Protein AF-A0A929SFW1-F1 (afdb_monomer)

Nearest PDB structures (foldseek):
  9asp-assembly1_B  TM=5.130E-01  e=1.732E+00  Homo sapiens
  8dg5-assembly1_K  TM=3.786E-01  e=1.524E+00  Drosophila melanogaster
  9asm-assembly1_B  TM=4.778E-01  e=4.512E+00  Homo sapiens
  2ljh-assembly1_A  TM=3.776E-01  e=5.126E+00  Drosophila melanogaster
  2l33-assembly1_A  TM=3.850E-01  e=9.704E+00  Homo sapiens

Foldseek 3Di:
DPPPPQDDWDKDWDFDDQDPNFTWGKIATPVVRDMDTDPGPVRVVVVVVVVSVVVVVVPPPPPDPPPDDDD

Mean predicted aligned error: 11.32 Å

pLDDT: mean 79.5, std 18.81, range [44.0, 97.44]

Structure (mmCIF, N/CA/C/O backbone):
data_AF-A0A929SFW1-F1
#
_entry.id   AF-A0A929SFW1-F1
#
loop_
_atom_site.group_PDB
_atom_site.id
_atom_site.type_symbol
_atom_site.label_atom_id
_atom_site.label_alt_id
_atom_site.label_comp_id
_atom_site.label_asym_id
_atom_site.label_entity_id
_atom_site.label_seq_id
_atom_site.pdbx_PDB_ins_code
_atom_site.Cartn_x
_atom_site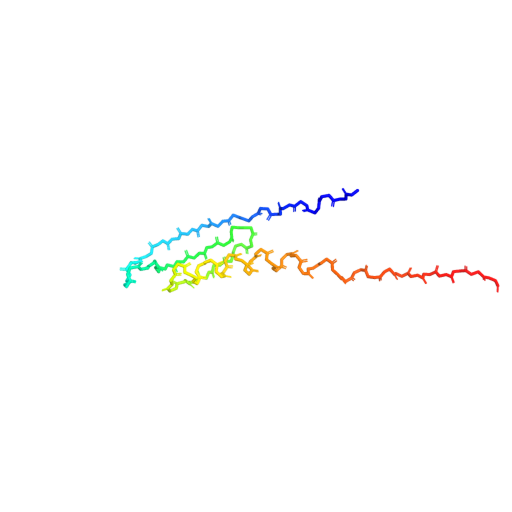.Cartn_y
_atom_site.Cartn_z
_atom_site.occupancy
_atom_site.B_iso_or_equiv
_atom_site.auth_seq_id
_atom_site.auth_comp_id
_atom_site.a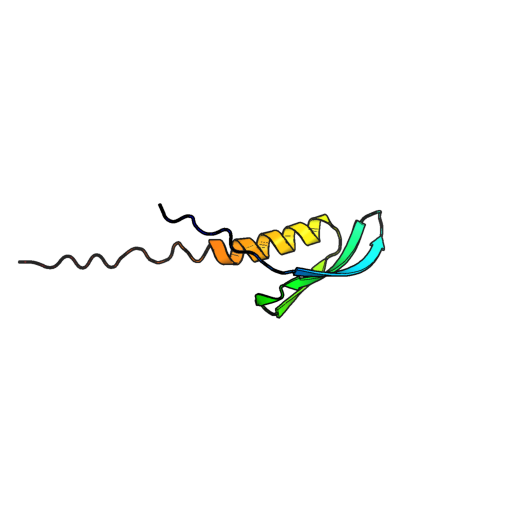uth_asym_id
_atom_site.auth_atom_id
_atom_site.pdbx_PDB_model_num
ATOM 1 N N . MET A 1 1 ? -22.280 -21.689 11.219 1.00 46.03 1 MET A N 1
ATOM 2 C CA . MET A 1 1 ? -20.976 -21.488 10.563 1.00 46.03 1 MET A CA 1
ATOM 3 C C . MET A 1 1 ? -20.826 -19.996 10.402 1.00 46.03 1 MET A C 1
ATOM 5 O O . MET A 1 1 ? -21.476 -19.433 9.534 1.00 46.03 1 MET A O 1
ATOM 9 N N . GLU A 1 2 ? -20.113 -19.346 11.315 1.00 47.75 2 GLU A N 1
ATOM 10 C CA . GLU A 1 2 ? -19.785 -17.934 11.144 1.00 47.75 2 GLU A CA 1
ATOM 11 C C . GLU A 1 2 ? -18.870 -17.825 9.929 1.00 47.75 2 GLU A C 1
ATOM 13 O O . GLU A 1 2 ? -17.742 -18.319 9.928 1.00 47.75 2 GLU A O 1
ATOM 18 N N . GLU A 1 3 ? -19.379 -17.229 8.855 1.00 51.75 3 GLU A N 1
ATOM 19 C CA . GLU A 1 3 ? -18.516 -16.687 7.820 1.00 51.75 3 GLU A CA 1
ATOM 20 C C . GLU A 1 3 ? -17.653 -15.636 8.524 1.00 51.75 3 GLU A C 1
ATOM 22 O O . GLU A 1 3 ? -18.148 -14.557 8.851 1.00 51.75 3 GLU A O 1
ATOM 27 N N . LYS A 1 4 ? -16.388 -15.965 8.837 1.00 57.00 4 LYS A N 1
ATOM 28 C CA . LYS A 1 4 ? -15.386 -14.972 9.248 1.00 57.00 4 LYS A CA 1
ATOM 29 C C . LYS A 1 4 ? -15.325 -13.951 8.114 1.00 57.00 4 LYS A C 1
ATOM 31 O O . LYS A 1 4 ? -14.664 -14.180 7.103 1.00 57.00 4 LYS A O 1
ATOM 36 N N . GLY A 1 5 ? -16.123 -12.891 8.238 1.00 56.41 5 GLY A N 1
ATOM 37 C CA . GLY A 1 5 ? -16.351 -11.931 7.173 1.00 56.41 5 GLY A CA 1
ATOM 38 C C . GLY A 1 5 ? -15.011 -11.386 6.718 1.00 56.41 5 GLY A C 1
ATOM 39 O O . GLY A 1 5 ? -14.237 -10.899 7.541 1.00 56.41 5 GLY A O 1
ATOM 40 N N . ILE A 1 6 ? -14.728 -11.504 5.419 1.00 59.72 6 ILE A N 1
ATOM 41 C CA . ILE A 1 6 ? -13.533 -10.925 4.807 1.00 59.72 6 ILE A CA 1
ATOM 42 C C . ILE A 1 6 ? -13.521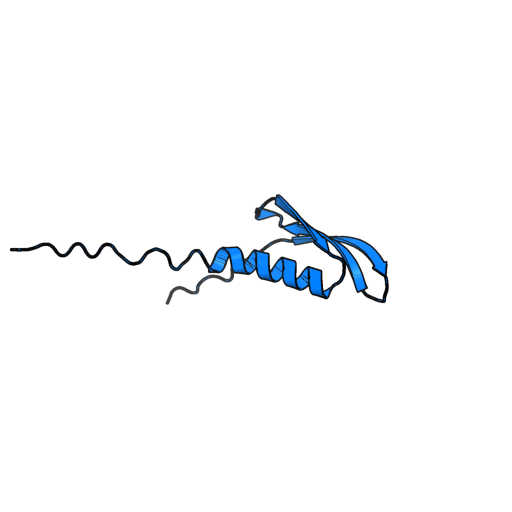 -9.450 5.196 1.00 59.72 6 ILE A C 1
ATOM 44 O O . ILE A 1 6 ? -14.378 -8.672 4.771 1.00 59.72 6 ILE A O 1
ATOM 48 N N . GLN A 1 7 ? -12.601 -9.073 6.080 1.00 67.88 7 GLN A N 1
ATOM 49 C CA . GLN A 1 7 ? -12.592 -7.724 6.604 1.00 67.88 7 GLN A CA 1
ATOM 50 C C . GLN A 1 7 ? -11.879 -6.821 5.604 1.00 67.88 7 GLN A C 1
ATOM 52 O O . GLN A 1 7 ? -10.663 -6.885 5.438 1.00 67.88 7 GLN A O 1
ATOM 57 N N . ASN A 1 8 ? -12.660 -5.987 4.924 1.00 78.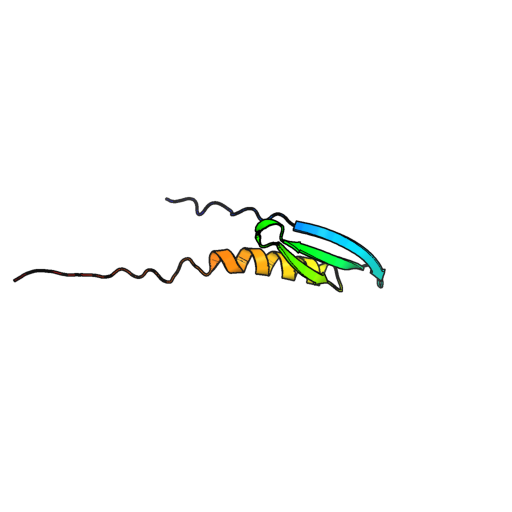56 8 ASN A N 1
ATOM 58 C CA . ASN A 1 8 ? -12.148 -5.046 3.936 1.00 78.56 8 ASN A CA 1
ATOM 59 C C . ASN A 1 8 ? -11.167 -4.053 4.591 1.00 78.56 8 ASN A C 1
ATOM 61 O O . ASN A 1 8 ? -11.420 -3.557 5.692 1.00 78.56 8 ASN A O 1
ATOM 65 N N . GLY A 1 9 ? -10.061 -3.755 3.905 1.00 88.88 9 GLY A N 1
ATOM 66 C CA . GLY A 1 9 ? -9.118 -2.698 4.276 1.00 88.88 9 GLY A CA 1
ATOM 67 C C . GLY A 1 9 ? -9.007 -1.658 3.166 1.00 88.88 9 GLY A C 1
ATOM 68 O O . GLY A 1 9 ? -8.855 -2.020 1.998 1.00 88.88 9 GLY A O 1
ATOM 69 N N . THR A 1 10 ? -9.077 -0.373 3.519 1.00 93.81 10 THR A N 1
ATOM 70 C CA . THR A 1 10 ? -9.011 0.728 2.553 1.00 93.81 10 THR A CA 1
ATOM 71 C C . THR A 1 10 ? -7.610 1.321 2.527 1.00 93.81 10 THR A C 1
ATOM 73 O O . THR A 1 10 ? -7.091 1.809 3.535 1.00 93.81 10 THR A O 1
ATOM 76 N N . PHE A 1 11 ? -6.992 1.331 1.348 1.00 96.06 11 PHE A N 1
ATOM 77 C CA . PHE A 1 11 ? -5.641 1.853 1.163 1.00 96.06 11 PHE A CA 1
ATOM 78 C C . PHE A 1 11 ? -5.633 3.041 0.205 1.00 96.06 11 PHE A C 1
ATOM 80 O O . PHE A 1 11 ? -6.200 2.986 -0.882 1.00 96.06 11 PHE A O 1
ATOM 87 N N . ILE A 1 12 ? -4.926 4.099 0.595 1.00 97.31 12 ILE A N 1
ATOM 88 C CA . ILE A 1 12 ? -4.612 5.243 -0.263 1.00 97.31 12 ILE A CA 1
ATOM 89 C C . ILE A 1 12 ? -3.161 5.085 -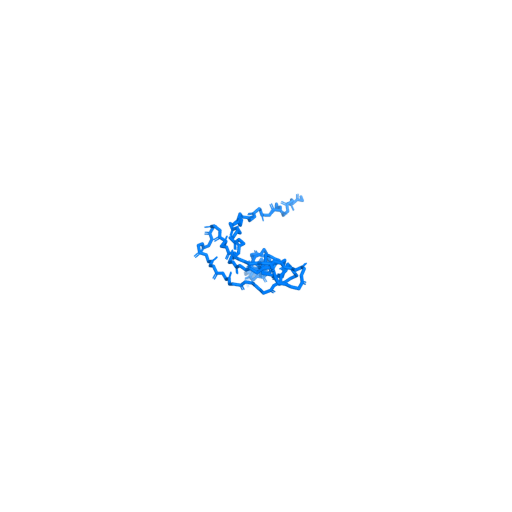0.718 1.00 97.31 12 ILE A C 1
ATOM 91 O O . ILE A 1 12 ? -2.253 5.062 0.117 1.00 97.31 12 ILE A O 1
ATOM 95 N N . VAL A 1 13 ? -2.942 4.969 -2.029 1.00 96.75 13 VAL A N 1
ATOM 96 C CA . VAL A 1 13 ? -1.611 4.795 -2.629 1.00 96.75 13 VAL A CA 1
ATOM 97 C C . VAL A 1 13 ? -1.212 6.065 -3.372 1.00 96.75 13 VAL A C 1
ATOM 99 O O . VAL A 1 13 ? -1.845 6.456 -4.347 1.00 96.75 13 VAL A O 1
ATOM 102 N N . GLU A 1 14 ? -0.134 6.693 -2.917 1.00 97.19 14 GLU A N 1
ATOM 103 C CA . GLU A 1 14 ? 0.503 7.835 -3.565 1.00 97.19 14 GLU A CA 1
ATOM 104 C C . GLU A 1 14 ? 1.751 7.342 -4.308 1.00 97.19 14 GLU A C 1
ATOM 106 O O . GLU A 1 14 ? 2.749 6.975 -3.681 1.00 97.19 14 GLU A O 1
ATOM 111 N N . VAL A 1 15 ? 1.701 7.315 -5.642 1.00 95.81 15 VAL A N 1
ATOM 112 C CA . VAL A 1 15 ? 2.845 6.947 -6.492 1.00 95.81 15 VAL A CA 1
ATOM 113 C C . VAL A 1 15 ? 3.703 8.189 -6.721 1.00 95.81 15 VAL A C 1
ATOM 115 O O . VAL A 1 15 ? 3.226 9.178 -7.270 1.00 95.81 15 VAL A O 1
ATOM 118 N N . LYS A 1 16 ? 4.966 8.147 -6.284 1.00 92.62 16 LYS A N 1
ATOM 119 C CA . LYS A 1 16 ? 5.895 9.288 -6.354 1.00 92.62 16 LYS A CA 1
ATOM 120 C C . LYS A 1 16 ? 6.884 9.183 -7.503 1.00 92.62 16 LYS A C 1
ATOM 122 O O . LYS A 1 16 ? 7.245 10.197 -8.091 1.00 92.62 16 LYS A O 1
ATOM 127 N N . CYS A 1 17 ? 7.335 7.975 -7.810 1.00 90.94 17 CYS A N 1
ATOM 128 C CA . CYS A 1 17 ? 8.229 7.731 -8.929 1.00 90.94 17 CYS A CA 1
ATOM 129 C C . CYS A 1 17 ? 8.031 6.330 -9.508 1.00 90.94 17 CYS A C 1
ATOM 131 O O . 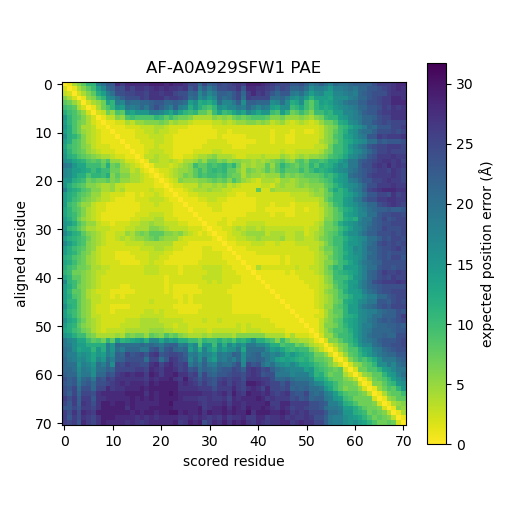CYS A 1 17 ? 7.375 5.465 -8.915 1.00 90.94 17 CYS A O 1
ATOM 133 N N . MET A 1 18 ? 8.577 6.157 -10.710 1.00 88.19 18 MET A N 1
ATOM 134 C CA . MET A 1 18 ? 8.697 4.877 -11.387 1.00 88.19 18 MET A CA 1
ATOM 135 C C . MET A 1 18 ? 10.159 4.684 -11.773 1.00 88.19 18 MET A C 1
ATOM 137 O O . MET A 1 18 ? 10.650 5.300 -12.715 1.00 88.19 18 MET A O 1
ATOM 141 N N . GLU A 1 19 ? 10.856 3.847 -11.021 1.00 84.50 19 GLU A N 1
ATOM 142 C CA . GLU A 1 19 ? 12.232 3.445 -11.296 1.00 84.50 19 GLU A CA 1
ATOM 143 C C . GLU A 1 19 ? 12.293 1.935 -11.496 1.00 84.50 19 GLU A C 1
ATOM 145 O O . GLU A 1 19 ? 11.636 1.187 -10.770 1.00 84.50 19 GLU A O 1
ATOM 150 N N . LYS A 1 20 ? 13.123 1.482 -12.446 1.00 84.38 20 LYS A N 1
ATOM 151 C CA . LYS A 1 20 ? 13.326 0.052 -12.753 1.00 84.38 20 LYS A CA 1
ATOM 152 C C . LYS A 1 20 ? 12.012 -0.681 -13.039 1.00 84.38 20 LYS A C 1
ATOM 154 O O . LYS A 1 20 ? 11.789 -1.780 -12.535 1.00 84.38 20 LYS A O 1
ATOM 159 N N . ASP A 1 21 ? 11.131 -0.020 -13.785 1.00 89.50 21 ASP A N 1
ATOM 160 C CA . ASP A 1 21 ? 9.824 -0.547 -14.183 1.00 89.50 21 ASP A CA 1
ATOM 161 C C . ASP A 1 21 ? 8.933 -0.966 -13.000 1.00 89.50 21 ASP A C 1
ATOM 163 O O . ASP A 1 21 ? 8.058 -1.822 -13.123 1.00 89.50 21 ASP A O 1
ATOM 167 N N . THR A 1 22 ? 9.130 -0.354 -11.827 1.00 94.25 22 THR A N 1
ATOM 168 C CA . THR A 1 22 ? 8.281 -0.581 -10.656 1.00 94.25 22 THR A CA 1
ATOM 169 C C . THR A 1 22 ? 7.932 0.723 -9.950 1.00 94.25 22 THR A C 1
ATOM 171 O O . THR A 1 22 ? 8.617 1.731 -10.101 1.00 94.25 22 THR A O 1
ATOM 174 N N . TRP A 1 23 ? 6.830 0.717 -9.202 1.00 93.38 23 TRP A N 1
ATOM 175 C CA . TRP A 1 23 ? 6.341 1.888 -8.482 1.00 93.38 23 TRP A CA 1
ATOM 176 C C . TRP A 1 23 ? 7.075 2.083 -7.162 1.00 93.38 23 TRP A C 1
ATOM 178 O O . TRP A 1 23 ? 7.310 1.130 -6.415 1.00 93.38 23 TRP A O 1
ATOM 188 N N . GLN A 1 24 ? 7.336 3.339 -6.826 1.00 96.06 24 GLN A N 1
ATOM 189 C CA . GLN A 1 24 ? 7.774 3.759 -5.505 1.00 96.06 24 GLN A CA 1
ATOM 190 C C . GLN A 1 24 ? 6.879 4.885 -5.010 1.00 96.06 24 GLN A C 1
ATOM 192 O O . GLN A 1 24 ? 6.407 5.730 -5.776 1.00 96.06 24 GLN A O 1
ATOM 197 N N . GLY A 1 25 ? 6.640 4.913 -3.707 1.00 97.00 25 GLY A N 1
ATOM 198 C CA . GLY A 1 25 ? 5.679 5.850 -3.163 1.00 97.00 25 GLY A CA 1
ATOM 199 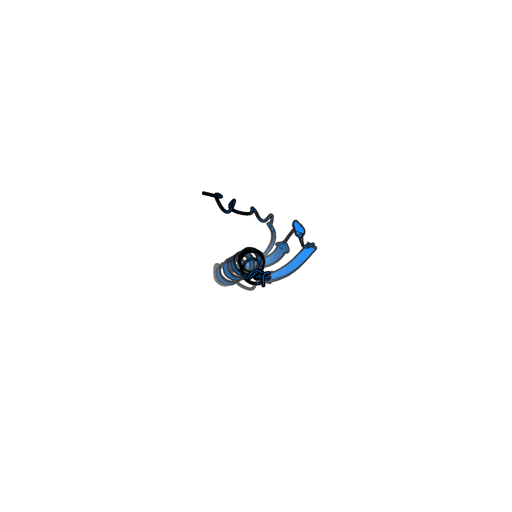C C . GLY A 1 25 ? 5.346 5.595 -1.711 1.00 97.00 25 GLY A C 1
ATOM 200 O O . GLY A 1 25 ? 6.148 5.047 -0.954 1.00 97.00 25 GLY A O 1
ATOM 201 N N . LYS A 1 26 ? 4.156 6.036 -1.321 1.00 97.44 26 LYS A N 1
ATOM 202 C CA . LYS A 1 26 ? 3.635 5.936 0.037 1.00 97.44 26 LYS A CA 1
ATOM 203 C C . LYS A 1 26 ? 2.266 5.271 0.001 1.00 97.44 26 LYS A C 1
ATOM 205 O O . LYS A 1 26 ? 1.424 5.625 -0.815 1.00 97.44 26 LYS A O 1
ATOM 210 N N . VAL A 1 27 ? 2.037 4.327 0.900 1.00 97.44 27 VAL A N 1
ATOM 211 C CA . VAL A 1 27 ? 0.724 3.728 1.139 1.00 97.44 27 VAL A CA 1
ATOM 212 C C . VAL A 1 27 ? 0.234 4.139 2.516 1.00 97.44 27 VAL A C 1
ATOM 214 O O . VAL A 1 27 ? 1.012 4.161 3.469 1.00 97.44 27 VAL A O 1
ATOM 217 N N . THR A 1 28 ? -1.044 4.487 2.618 1.00 97.06 28 THR A N 1
ATOM 218 C CA . THR A 1 28 ? -1.723 4.799 3.878 1.00 97.06 28 THR A CA 1
ATOM 219 C C . THR A 1 28 ? -2.901 3.860 4.060 1.00 97.06 28 THR A C 1
ATOM 221 O O . THR A 1 28 ? -3.775 3.802 3.200 1.00 97.06 28 THR A O 1
ATOM 224 N N . TRP A 1 29 ? -2.932 3.146 5.181 1.00 95.25 29 TRP A N 1
ATOM 225 C CA . TRP A 1 29 ? -4.098 2.400 5.624 1.00 95.25 29 TRP A CA 1
ATOM 226 C C . TRP A 1 29 ? -5.075 3.368 6.292 1.00 95.25 29 TRP A C 1
ATOM 228 O O . TRP A 1 29 ? -4.757 3.930 7.345 1.00 95.25 29 TRP A O 1
ATOM 238 N N . ALA A 1 30 ? -6.226 3.593 5.658 1.00 92.56 30 ALA A N 1
ATOM 239 C CA . ALA A 1 30 ? -7.173 4.624 6.063 1.00 92.56 30 ALA A CA 1
ATOM 240 C C . ALA A 1 30 ? -7.747 4.358 7.462 1.00 92.56 30 ALA A C 1
ATOM 242 O O . ALA A 1 30 ? -7.780 5.267 8.286 1.00 92.56 30 ALA A O 1
ATOM 243 N N . GLU A 1 31 ? -8.114 3.110 7.771 1.00 89.69 31 GLU A N 1
ATOM 244 C CA . GLU A 1 31 ? -8.764 2.758 9.038 1.00 89.69 31 GLU A CA 1
ATOM 245 C C . GLU A 1 31 ? -7.837 2.909 10.251 1.00 89.69 31 GLU A C 1
ATOM 247 O O . GLU A 1 31 ? -8.286 3.311 11.322 1.00 89.69 31 GLU A O 1
ATOM 252 N N . LYS A 1 32 ? -6.539 2.610 10.102 1.00 87.69 32 LYS A N 1
ATOM 253 C CA . LYS A 1 32 ? -5.551 2.771 11.187 1.00 87.69 32 LYS A CA 1
ATOM 254 C C . LYS A 1 32 ? -4.782 4.094 11.117 1.00 87.69 32 LYS A C 1
ATOM 256 O O . LYS A 1 32 ? -3.917 4.322 11.960 1.00 87.69 32 LYS A O 1
ATOM 261 N N . ASN A 1 33 ? -5.049 4.934 10.111 1.00 91.12 33 ASN A N 1
ATOM 262 C CA . ASN A 1 33 ? -4.285 6.147 9.798 1.00 91.12 33 ASN A CA 1
ATOM 263 C C . ASN A 1 33 ? -2.757 5.915 9.826 1.00 91.12 33 ASN A C 1
ATOM 265 O O . ASN A 1 33 ? -1.982 6.716 10.351 1.00 91.12 33 ASN A O 1
ATOM 269 N N . ARG A 1 34 ? -2.317 4.760 9.310 1.00 92.88 34 ARG A N 1
ATOM 270 C CA . ARG A 1 34 ? -0.905 4.353 9.296 1.00 92.88 34 ARG A CA 1
ATOM 271 C C . ARG A 1 34 ? -0.354 4.455 7.892 1.00 92.88 34 ARG A C 1
ATOM 273 O O . ARG A 1 34 ? -0.927 3.882 6.971 1.00 92.88 34 ARG A O 1
ATOM 280 N N . SER A 1 35 ? 0.796 5.102 7.741 1.00 96.06 35 SER A N 1
ATOM 281 C CA . SER A 1 35 ? 1.465 5.210 6.449 1.00 96.06 35 SER A CA 1
ATOM 282 C C . SER A 1 35 ? 2.844 4.569 6.436 1.00 96.06 35 SER A C 1
ATOM 284 O O . SER A 1 35 ? 3.593 4.690 7.401 1.00 96.06 35 SER A O 1
ATOM 286 N N . GLN A 1 36 ? 3.208 3.969 5.305 1.00 96.75 36 GLN A N 1
ATOM 287 C CA . GLN A 1 36 ? 4.544 3.433 5.049 1.00 96.75 36 GLN A CA 1
ATOM 288 C C . GLN A 1 36 ? 4.987 3.741 3.618 1.00 96.75 36 GLN A C 1
ATOM 290 O O . GLN A 1 36 ? 4.166 3.851 2.708 1.00 96.75 36 GLN A O 1
ATOM 295 N N . TYR A 1 37 ? 6.294 3.902 3.422 1.00 97.38 37 TYR A N 1
ATOM 296 C CA . TYR A 1 37 ? 6.878 4.027 2.089 1.00 97.38 37 TYR A CA 1
ATOM 297 C C . TYR A 1 37 ? 7.130 2.643 1.492 1.00 97.38 37 TYR A C 1
ATOM 299 O O . TYR A 1 37 ? 7.507 1.723 2.211 1.00 97.38 37 TYR A O 1
ATOM 307 N N . PHE A 1 38 ? 6.961 2.520 0.180 1.00 96.94 38 PHE A N 1
ATOM 308 C CA . PHE A 1 38 ? 7.318 1.329 -0.584 1.00 96.94 38 PHE A CA 1
ATOM 309 C C . PHE A 1 38 ? 8.307 1.693 -1.697 1.00 96.94 38 PHE A C 1
ATOM 311 O O . PHE A 1 38 ? 8.262 2.784 -2.273 1.00 96.94 38 PHE A O 1
ATOM 318 N N . ARG A 1 39 ? 9.220 0.769 -1.989 1.00 94.81 39 ARG A N 1
ATOM 319 C CA . ARG A 1 39 ? 10.292 0.866 -2.990 1.00 94.81 39 ARG A CA 1
ATOM 320 C C . ARG A 1 39 ? 10.044 -0.019 -4.216 1.00 94.81 39 ARG A C 1
ATOM 322 O O . ARG A 1 39 ? 10.848 -0.009 -5.146 1.00 94.81 39 ARG A O 1
ATOM 329 N N . SER A 1 40 ? 8.965 -0.798 -4.211 1.00 95.38 40 SER A N 1
ATOM 330 C CA . SER A 1 40 ? 8.508 -1.584 -5.358 1.00 95.38 40 SER A CA 1
ATOM 331 C C . SER A 1 40 ? 7.031 -1.952 -5.228 1.00 95.38 40 SER A C 1
ATOM 333 O O . SER A 1 40 ? 6.482 -1.967 -4.122 1.00 95.38 40 SER A O 1
ATOM 335 N N . ALA A 1 41 ? 6.411 -2.346 -6.341 1.00 94.69 41 ALA A N 1
ATOM 336 C CA . ALA A 1 41 ? 5.059 -2.904 -6.347 1.00 94.69 41 ALA A CA 1
ATOM 337 C C . ALA A 1 41 ? 4.936 -4.157 -5.455 1.00 94.69 41 ALA A C 1
ATOM 339 O O . ALA A 1 41 ? 3.932 -4.337 -4.771 1.00 94.69 41 ALA A O 1
ATOM 340 N N . LEU A 1 42 ? 5.975 -5.000 -5.394 1.00 95.31 42 LEU A N 1
ATOM 341 C CA . LEU A 1 42 ? 5.975 -6.183 -4.528 1.00 95.31 42 LEU A CA 1
ATOM 342 C C . LEU A 1 42 ? 5.989 -5.805 -3.042 1.00 95.31 42 LEU 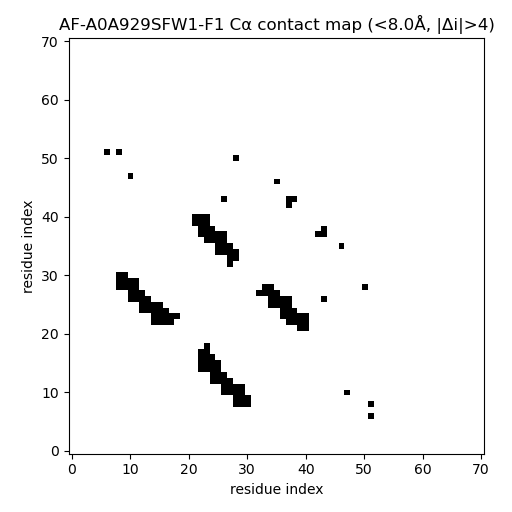A C 1
ATOM 344 O O . LEU A 1 42 ? 5.320 -6.438 -2.229 1.00 95.31 42 LEU A O 1
ATOM 348 N N . GLU A 1 43 ? 6.761 -4.784 -2.675 1.00 95.88 43 GLU A N 1
ATOM 349 C CA . GLU A 1 43 ? 6.781 -4.290 -1.300 1.00 95.88 43 GLU A CA 1
ATOM 350 C C . GLU A 1 43 ? 5.432 -3.683 -0.906 1.00 95.88 43 GLU A C 1
ATOM 352 O O . GLU A 1 43 ? 4.949 -3.966 0.186 1.00 95.88 43 GLU A O 1
ATOM 357 N N . LEU A 1 44 ? 4.780 -2.944 -1.810 1.00 96.31 44 LEU A N 1
ATOM 358 C CA . LEU A 1 44 ? 3.421 -2.440 -1.601 1.00 96.31 44 LEU A CA 1
ATOM 359 C C . LEU A 1 44 ? 2.440 -3.573 -1.256 1.00 96.31 44 LEU A C 1
ATOM 361 O O . LEU A 1 44 ? 1.729 -3.477 -0.257 1.00 96.31 44 LEU A O 1
ATOM 365 N N . LEU A 1 45 ? 2.445 -4.660 -2.035 1.00 94.81 45 LEU A N 1
ATOM 366 C CA . LEU A 1 45 ? 1.587 -5.823 -1.786 1.00 94.81 45 LEU A CA 1
ATOM 367 C C . LEU A 1 45 ? 1.870 -6.461 -0.420 1.00 94.81 45 LEU A C 1
ATOM 369 O O . LEU A 1 45 ? 0.939 -6.733 0.328 1.00 94.81 45 LEU A O 1
ATOM 373 N N . LYS A 1 46 ? 3.147 -6.628 -0.048 1.00 94.06 46 LYS A N 1
ATOM 374 C CA . LYS A 1 46 ? 3.532 -7.156 1.274 1.00 94.06 46 LYS A CA 1
ATOM 375 C C . LYS A 1 46 ? 3.064 -6.262 2.423 1.00 94.06 46 LYS A C 1
ATOM 377 O O . LYS A 1 46 ? 2.714 -6.770 3.484 1.00 94.06 46 LYS A O 1
ATOM 382 N N . LEU A 1 47 ? 3.088 -4.941 2.244 1.00 95.00 47 LEU A N 1
ATOM 383 C CA . LEU A 1 47 ? 2.602 -3.997 3.253 1.00 95.00 47 LEU A CA 1
ATOM 384 C C . LEU A 1 47 ? 1.082 -4.099 3.435 1.00 95.00 47 LEU A C 1
ATOM 386 O O . LEU A 1 47 ? 0.618 -4.074 4.573 1.00 95.00 47 LEU A O 1
ATOM 390 N N . MET A 1 48 ? 0.324 -4.240 2.343 1.00 93.62 48 MET A N 1
ATOM 391 C CA . MET A 1 48 ? -1.129 -4.445 2.395 1.00 93.62 48 MET A CA 1
ATOM 392 C C . MET A 1 48 ? -1.486 -5.793 3.030 1.00 93.62 48 MET A C 1
ATOM 394 O O . MET A 1 48 ? -2.315 -5.836 3.932 1.00 93.62 48 MET A O 1
ATOM 398 N N . ASP A 1 49 ? -0.810 -6.868 2.622 1.00 91.62 49 ASP A N 1
ATOM 399 C CA . ASP A 1 49 ? -1.013 -8.221 3.149 1.00 91.62 49 ASP A CA 1
ATOM 400 C C . ASP A 1 49 ? -0.786 -8.278 4.667 1.00 91.62 49 ASP A C 1
ATOM 402 O O . ASP A 1 49 ? -1.656 -8.699 5.427 1.00 91.62 49 ASP A O 1
ATOM 406 N N . ARG A 1 50 ? 0.328 -7.708 5.146 1.00 89.00 50 ARG A N 1
ATOM 407 C CA . ARG A 1 50 ? 0.611 -7.584 6.586 1.00 89.00 50 ARG A CA 1
ATOM 408 C C . ARG A 1 50 ? -0.445 -6.779 7.336 1.00 89.00 50 ARG A C 1
ATOM 410 O O . ARG A 1 50 ? -0.791 -7.140 8.455 1.00 89.00 50 ARG A O 1
ATOM 417 N N . ALA A 1 51 ? -0.938 -5.688 6.750 1.00 88.75 51 ALA A N 1
ATOM 418 C CA . ALA A 1 51 ? -1.972 -4.869 7.376 1.00 88.75 51 ALA A CA 1
ATOM 419 C C . ALA A 1 51 ? -3.290 -5.645 7.553 1.00 88.75 51 ALA A C 1
ATOM 421 O O . ALA A 1 51 ? -3.964 -5.474 8.566 1.00 88.75 51 ALA A O 1
ATOM 422 N N . LEU A 1 52 ? -3.628 -6.523 6.605 1.00 85.75 52 LEU A N 1
ATOM 423 C CA . LEU A 1 52 ? -4.817 -7.376 6.671 1.00 85.75 52 LEU A CA 1
ATOM 424 C C . LEU A 1 52 ? -4.626 -8.575 7.625 1.00 85.75 52 LEU A C 1
ATOM 426 O O . LEU A 1 52 ? -5.546 -8.922 8.368 1.00 85.75 52 LEU A O 1
ATOM 430 N N . LEU A 1 53 ? -3.424 -9.161 7.673 1.00 83.56 53 LEU A N 1
ATOM 431 C CA . LEU A 1 53 ? -3.071 -10.272 8.572 1.00 83.56 53 LEU A CA 1
ATOM 432 C C . LEU A 1 53 ? -3.020 -9.868 10.054 1.00 83.56 53 LEU A C 1
ATOM 434 O O . LEU A 1 53 ? -3.472 -10.633 10.902 1.00 83.56 53 LEU A O 1
ATOM 438 N N . ASP A 1 54 ? -2.552 -8.653 10.369 1.00 68.31 54 ASP A N 1
ATOM 439 C CA . ASP A 1 54 ? -2.496 -8.081 11.733 1.00 68.31 54 ASP A CA 1
ATOM 440 C C . ASP A 1 54 ? -3.869 -8.046 12.435 1.00 68.31 54 ASP A C 1
ATOM 442 O O . ASP A 1 54 ? -3.953 -7.907 13.648 1.00 68.31 54 ASP A O 1
ATOM 446 N N . LYS A 1 55 ? -4.967 -8.167 11.680 1.00 57.25 55 LYS A N 1
ATOM 447 C CA . LYS A 1 55 ? -6.332 -8.233 12.221 1.00 57.25 55 LYS A CA 1
ATOM 448 C C . LYS A 1 55 ? -6.879 -9.663 12.335 1.00 57.25 55 LYS A C 1
ATOM 450 O O . LYS A 1 55 ? -7.863 -9.883 13.029 1.00 57.25 55 LYS A O 1
ATOM 455 N N . THR A 1 56 ? -6.255 -10.623 11.653 1.00 54.31 56 THR A N 1
ATOM 456 C CA . THR A 1 56 ? -6.667 -12.037 11.654 1.00 54.31 56 THR A CA 1
ATOM 457 C C . THR A 1 56 ? -6.042 -12.812 12.818 1.00 54.31 56 THR A C 1
ATOM 459 O O . THR A 1 56 ? -6.679 -13.719 13.340 1.00 54.31 56 THR A O 1
ATOM 462 N N . LEU A 1 57 ? -4.838 -12.429 13.264 1.00 51.44 57 LEU A N 1
ATOM 463 C CA . LEU A 1 57 ? -4.116 -13.088 14.366 1.00 51.44 57 LEU A CA 1
ATOM 464 C C . LEU A 1 57 ? -4.635 -12.738 15.773 1.00 51.44 57 LEU A C 1
ATOM 466 O O . LEU A 1 57 ? -4.239 -13.374 16.736 1.00 51.44 57 LEU A O 1
ATOM 470 N N . SER A 1 58 ? -5.530 -11.759 15.914 1.00 50.62 58 SER A N 1
ATOM 471 C CA . SER A 1 58 ? -6.142 -11.381 17.198 1.00 50.62 58 SER A CA 1
ATOM 472 C C . SER A 1 58 ? -7.390 -12.209 17.556 1.00 50.62 58 SER A C 1
ATOM 474 O O . SER A 1 58 ? -8.229 -11.739 18.314 1.00 50.62 58 SER A O 1
ATOM 47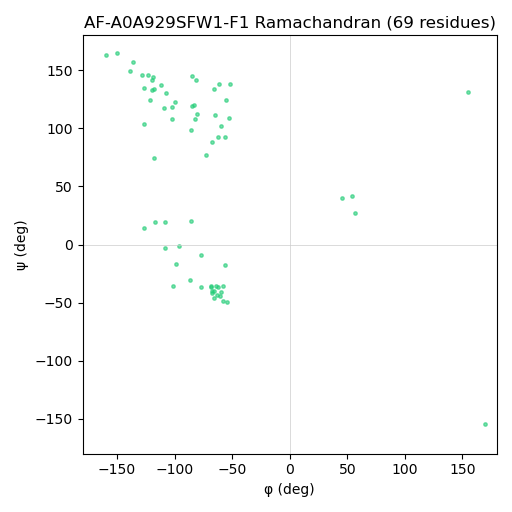6 N N . LEU A 1 59 ? -7.564 -13.395 16.962 1.00 52.31 59 LEU A N 1
ATOM 477 C CA . LEU A 1 59 ? -8.745 -14.255 17.144 1.00 52.31 59 LEU A CA 1
ATOM 478 C C . LEU A 1 59 ? -8.420 -15.611 17.798 1.00 52.31 59 LEU A C 1
ATOM 480 O O . LEU A 1 59 ? -9.215 -16.535 17.661 1.00 52.31 59 LEU A O 1
ATOM 484 N N . GLU A 1 60 ? -7.274 -15.747 18.471 1.00 50.16 60 GLU A N 1
ATOM 485 C CA . GLU A 1 60 ? -6.849 -17.015 19.097 1.00 50.16 60 GLU A CA 1
ATOM 486 C C . GLU A 1 60 ? -6.482 -16.895 20.595 1.00 50.16 60 GLU A C 1
ATOM 488 O O . GLU A 1 60 ? -5.933 -17.840 21.140 1.00 50.16 60 GLU A O 1
ATOM 493 N N . ASP A 1 61 ? -6.825 -15.796 21.286 1.00 50.56 61 ASP A N 1
ATOM 494 C CA . ASP A 1 61 ? -6.514 -15.604 22.726 1.00 50.56 61 ASP A CA 1
ATOM 495 C C . ASP A 1 61 ? -7.740 -15.689 23.670 1.00 50.56 61 ASP A C 1
ATOM 497 O O . ASP A 1 61 ? -7.683 -15.226 24.806 1.00 50.56 61 ASP A O 1
ATOM 501 N N . GLU A 1 62 ? -8.846 -16.294 23.238 1.00 54.16 62 GLU A N 1
ATOM 502 C CA . GLU A 1 62 ? -9.969 -16.645 24.126 1.00 54.16 62 GLU A CA 1
ATOM 503 C C . GLU A 1 62 ? -10.118 -18.177 24.102 1.00 54.16 62 GLU A C 1
ATOM 505 O O . GLU A 1 62 ? -10.989 -18.716 23.423 1.00 54.16 62 GLU A O 1
ATOM 510 N N . GLU A 1 63 ? -9.200 -18.889 24.768 1.00 56.12 63 GLU A N 1
ATOM 511 C CA . GLU A 1 63 ? -9.513 -20.227 25.281 1.00 56.12 63 GLU A CA 1
ATOM 512 C C . GLU A 1 63 ? -10.219 -20.040 26.625 1.00 56.12 63 GLU A C 1
ATOM 514 O O . GLU A 1 63 ? -9.703 -19.396 27.543 1.00 56.12 63 GLU A O 1
ATOM 519 N N . ASP A 1 64 ? -11.443 -20.551 26.653 1.00 49.19 64 ASP A N 1
ATOM 520 C CA . ASP A 1 64 ? -12.464 -20.378 27.665 1.00 49.19 64 ASP A CA 1
ATOM 521 C C . ASP A 1 64 ? -11.983 -20.687 29.097 1.00 49.19 64 ASP A C 1
ATOM 523 O O . ASP A 1 64 ? -11.299 -21.676 29.377 1.00 49.19 64 ASP A O 1
ATOM 527 N N . GLU A 1 65 ? -12.396 -19.832 30.040 1.00 57.19 65 GLU A N 1
ATOM 528 C CA . GLU A 1 65 ? -12.462 -20.181 31.457 1.00 57.19 65 GLU A CA 1
ATOM 529 C C . GLU A 1 65 ? -13.474 -21.323 31.634 1.00 57.19 65 GLU A C 1
ATOM 531 O O . GLU A 1 65 ? -14.666 -21.098 31.865 1.00 57.19 65 GLU A O 1
ATOM 536 N N . ASP A 1 66 ? -12.992 -22.563 31.594 1.00 53.38 66 ASP A N 1
ATOM 537 C CA . ASP A 1 66 ? -13.746 -23.723 32.064 1.00 53.38 66 ASP A CA 1
ATOM 538 C C . ASP A 1 66 ? -13.798 -23.700 33.597 1.00 53.38 66 ASP A C 1
ATOM 540 O O . ASP A 1 66 ? -13.089 -24.412 34.315 1.00 53.38 66 ASP A O 1
ATOM 544 N N . GLY A 1 67 ? -14.668 -22.843 34.124 1.00 62.03 67 GLY A N 1
ATOM 545 C CA . GLY A 1 67 ? -15.203 -22.996 35.462 1.00 62.03 67 GLY A CA 1
ATOM 546 C C . GLY A 1 67 ? -16.104 -24.227 35.523 1.00 62.03 67 GLY A C 1
ATOM 547 O O . GLY A 1 67 ? -17.318 -24.109 35.378 1.00 62.03 67 GLY A O 1
ATOM 548 N N . GLU A 1 68 ? -15.543 -25.403 35.811 1.00 60.44 68 GLU A N 1
ATOM 549 C CA . GLU A 1 68 ? -16.337 -26.535 36.297 1.00 60.44 68 GLU A CA 1
ATOM 550 C C . GLU A 1 68 ? -16.503 -26.475 37.823 1.00 60.44 68 GLU A C 1
ATOM 552 O O . GLU A 1 68 ? -15.660 -26.857 38.633 1.00 60.44 68 GLU A O 1
ATOM 557 N N . ASN A 1 69 ? -17.671 -25.952 38.183 1.00 60.22 69 ASN A N 1
ATOM 558 C CA . ASN A 1 69 ? -18.398 -26.137 39.430 1.00 60.22 69 ASN A CA 1
ATOM 559 C C . ASN A 1 69 ? -18.872 -27.599 39.581 1.00 60.22 69 ASN A C 1
ATOM 561 O O . ASN A 1 69 ? -19.496 -28.106 38.653 1.00 60.22 69 ASN A O 1
ATOM 565 N N . ALA A 1 70 ? -18.681 -28.219 40.755 1.00 54.41 70 ALA A N 1
ATOM 566 C CA . ALA A 1 70 ? -19.743 -28.846 41.574 1.00 54.41 70 ALA A CA 1
ATOM 567 C C . ALA A 1 70 ? -19.220 -29.972 42.489 1.00 54.41 70 ALA A C 1
ATOM 569 O O . ALA A 1 70 ? -18.593 -30.919 42.016 1.00 54.41 70 ALA A O 1
ATOM 570 N N . GLY A 1 71 ? -19.607 -29.926 43.773 1.00 44.00 71 GLY A N 1
ATOM 571 C CA . GLY A 1 71 ? -19.620 -31.086 44.679 1.00 44.00 71 GLY A CA 1
ATOM 572 C C . GLY A 1 71 ? -19.043 -30.839 46.058 1.00 44.00 71 GLY A C 1
ATOM 573 O O . GLY A 1 71 ? -17.891 -31.268 46.271 1.00 44.00 71 GLY A O 1
#

Sequence (71 aa):
MEEKGIQNGTFIVEVKCMEKDTWQGKVTWAEKNRSQYFRSALELLKLMDRALLDKTLSLEDEEDEDGENAG

Secondary structure (DSSP, 8-state):
----------EEEEEEEEETTEEEEEEEETTTTEEEEESSHHHHHHHHHHHHHTTTGGGS-----------

Solvent-accessible surface area (backbone atoms only — not comparable to full-atom values): 4674 Å² total; per-residue (Å²): 131,85,76,79,67,84,76,84,81,55,72,50,76,48,78,73,48,74,61,94,94,30,44,23,33,38,39,28,37,60,89,76,73,44,72,48,76,29,84,26,57,68,49,44,51,54,54,52,51,49,62,57,47,69,67,61,72,76,75,75,86,80,78,77,87,81,78,81,82,86,136

Radius of gyration: 19.13 Å; Cα contacts (8 Å, |Δi|>4): 72; chains: 1; bounding box: 34×40×59 Å